Protein AF-A0A0G0Z1S4-F1 (afdb_monomer_lite)

Structure (mmCIF, N/CA/C/O backbone):
data_AF-A0A0G0Z1S4-F1
#
_entry.id   AF-A0A0G0Z1S4-F1
#
loop_
_atom_site.group_PDB
_atom_site.id
_atom_site.type_symbol
_atom_site.label_atom_id
_atom_site.label_alt_id
_atom_site.label_comp_id
_atom_site.label_asym_id
_atom_site.label_entity_id
_atom_site.label_seq_id
_atom_site.pdbx_PDB_ins_code
_atom_site.Cartn_x
_atom_site.Cartn_y
_atom_site.Cartn_z
_atom_site.occupancy
_atom_site.B_iso_or_equiv
_atom_site.auth_seq_id
_atom_site.auth_comp_id
_atom_site.auth_asym_id
_atom_site.auth_atom_id
_atom_site.pdbx_PDB_model_num
ATOM 1 N N . MET A 1 1 ? -50.183 12.550 39.107 1.00 52.97 1 MET A N 1
ATOM 2 C CA . MET A 1 1 ? -48.730 12.812 39.285 1.00 52.97 1 MET A CA 1
ATOM 3 C C . MET A 1 1 ? -48.227 12.726 40.736 1.00 52.97 1 MET A C 1
ATOM 5 O O . MET A 1 1 ? -47.106 12.272 40.913 1.00 52.97 1 MET A O 1
ATOM 9 N N . LYS A 1 2 ? -49.008 13.065 41.783 1.00 53.50 2 LYS A N 1
ATOM 10 C CA . LYS A 1 2 ? -48.563 12.968 43.201 1.00 53.50 2 LYS A CA 1
ATOM 11 C C . LYS A 1 2 ? -48.201 11.546 43.692 1.00 53.50 2 LYS A C 1
ATOM 13 O O . LYS A 1 2 ? -47.287 11.410 44.496 1.00 53.50 2 LYS A O 1
ATOM 18 N N . ASN A 1 3 ? -48.845 10.493 43.174 1.00 58.22 3 ASN A N 1
ATOM 19 C CA . ASN A 1 3 ? -48.566 9.107 43.595 1.00 58.22 3 ASN A CA 1
ATOM 20 C C . ASN A 1 3 ? -47.207 8.561 43.126 1.00 58.22 3 ASN A C 1
ATOM 22 O O . ASN A 1 3 ? -46.603 7.760 43.830 1.00 58.22 3 ASN A O 1
ATOM 26 N N . VAL A 1 4 ? -46.684 9.021 41.986 1.00 57.47 4 VAL A N 1
ATOM 27 C CA . VAL A 1 4 ? -45.384 8.555 41.469 1.00 57.47 4 VAL A CA 1
ATOM 28 C C . VAL A 1 4 ? -44.244 9.095 42.337 1.00 57.47 4 VAL A C 1
ATOM 30 O O . VAL A 1 4 ? -43.372 8.341 42.756 1.00 57.47 4 VAL A O 1
ATOM 33 N N . PHE A 1 5 ? -44.304 10.377 42.709 1.00 57.69 5 PHE A N 1
ATOM 34 C CA . PHE A 1 5 ? -43.306 11.008 43.578 1.00 57.69 5 PHE A CA 1
ATOM 35 C C . PHE A 1 5 ? -43.268 10.416 44.993 1.00 57.69 5 PHE A C 1
ATOM 37 O O . PHE A 1 5 ? -42.186 10.249 45.554 1.00 57.69 5 PHE A O 1
ATOM 44 N N . ASN A 1 6 ? -44.422 10.053 45.562 1.00 59.41 6 ASN A N 1
ATOM 45 C CA . ASN A 1 6 ? -44.474 9.402 46.874 1.00 59.41 6 ASN A CA 1
ATOM 46 C C . ASN A 1 6 ? -43.886 7.983 46.842 1.00 59.41 6 ASN A C 1
ATOM 48 O O . ASN A 1 6 ? -43.176 7.605 47.775 1.00 59.41 6 ASN A O 1
ATOM 52 N N . ASN A 1 7 ? -44.087 7.247 45.745 1.00 58.78 7 ASN A N 1
ATOM 53 C CA . ASN A 1 7 ? -43.478 5.932 45.548 1.00 58.78 7 ASN A CA 1
ATOM 54 C C . ASN A 1 7 ? -41.952 6.023 45.410 1.00 58.78 7 ASN A C 1
ATOM 56 O O . ASN A 1 7 ? -41.248 5.257 46.059 1.00 58.78 7 ASN A O 1
ATOM 60 N N . PHE A 1 8 ? -41.423 7.005 44.672 1.00 59.38 8 PHE A N 1
ATOM 61 C CA . PHE A 1 8 ? -39.973 7.246 44.603 1.00 59.38 8 PHE A CA 1
ATOM 62 C C . PHE A 1 8 ? -39.370 7.608 45.967 1.00 59.38 8 PHE A C 1
ATOM 64 O O . PHE A 1 8 ? -38.272 7.164 46.299 1.00 59.38 8 PHE A O 1
ATOM 71 N N . ARG A 1 9 ? -40.092 8.376 46.791 1.00 58.88 9 ARG A N 1
ATOM 72 C CA . ARG A 1 9 ? -39.636 8.779 48.131 1.00 58.88 9 ARG A CA 1
ATOM 73 C C . ARG A 1 9 ? -39.612 7.609 49.118 1.00 58.88 9 ARG A C 1
ATOM 75 O O . ARG A 1 9 ? -38.681 7.511 49.915 1.00 58.88 9 ARG A O 1
ATOM 82 N N . ALA A 1 10 ? -40.607 6.722 49.050 1.00 61.72 10 ALA A N 1
ATOM 83 C CA . ALA A 1 10 ? -40.639 5.481 49.822 1.00 61.72 10 ALA A CA 1
ATOM 84 C C . ALA A 1 10 ? -39.521 4.520 49.382 1.00 61.72 10 ALA A C 1
ATOM 86 O O . ALA A 1 10 ? -38.801 4.004 50.231 1.00 61.72 10 ALA A O 1
ATOM 87 N N . LEU A 1 11 ? -39.299 4.384 48.069 1.00 60.44 11 LEU A N 1
ATOM 88 C CA . LEU A 1 11 ? -38.214 3.588 47.489 1.00 60.44 11 LEU A CA 1
ATOM 89 C C . LEU A 1 11 ? -36.837 4.073 47.975 1.00 60.44 11 LEU A C 1
ATOM 91 O O . LEU A 1 11 ? -36.040 3.280 48.464 1.00 60.44 11 LEU A O 1
ATOM 95 N N . PHE A 1 12 ? -36.586 5.387 47.950 1.00 64.19 12 PHE A N 1
ATOM 96 C CA . PHE A 1 12 ? -35.346 5.985 48.465 1.00 64.19 12 PHE A CA 1
ATOM 97 C C . PHE A 1 12 ? -35.146 5.772 49.973 1.00 64.19 12 PHE A C 1
ATOM 99 O O . PHE A 1 12 ? -34.014 5.607 50.428 1.00 64.19 12 PHE A O 1
ATOM 106 N N . LYS A 1 13 ? -36.229 5.768 50.760 1.00 65.06 13 LYS A N 1
ATOM 107 C CA . LYS A 1 13 ? -36.168 5.530 52.210 1.00 65.06 13 LYS A CA 1
ATOM 108 C C . LYS A 1 13 ? -35.823 4.069 52.527 1.00 65.06 13 LYS A C 1
ATOM 110 O O . LYS A 1 13 ? -35.018 3.835 53.423 1.00 65.06 13 LYS A O 1
ATOM 115 N N . THR A 1 14 ? -36.356 3.115 51.761 1.00 61.03 14 THR A N 1
ATOM 116 C CA . THR A 1 14 ? -36.027 1.681 51.870 1.00 61.03 14 THR A CA 1
ATOM 117 C C . THR A 1 14 ? -34.598 1.389 51.404 1.00 61.03 14 THR A C 1
ATOM 119 O O . THR A 1 14 ? -33.853 0.711 52.105 1.00 61.03 14 THR A O 1
ATOM 122 N N . ILE A 1 15 ? -34.165 1.989 50.288 1.00 60.91 15 ILE A N 1
ATOM 123 C CA . ILE A 1 15 ? -32.787 1.886 49.770 1.00 60.91 15 ILE A CA 1
ATOM 124 C C . ILE A 1 15 ? -31.759 2.385 50.800 1.00 60.91 15 ILE A C 1
ATOM 126 O O . ILE A 1 15 ? -30.678 1.818 50.919 1.00 60.91 15 ILE A O 1
ATOM 130 N N . LYS A 1 16 ? -32.088 3.423 51.580 1.00 61.75 16 LYS A N 1
ATOM 131 C CA . LYS A 1 16 ? -31.181 3.995 52.589 1.00 61.75 16 LYS A CA 1
ATOM 132 C C . LYS A 1 16 ? -30.974 3.096 53.821 1.00 61.75 16 LYS A C 1
ATOM 134 O O . LYS A 1 16 ? -29.920 3.192 54.447 1.00 61.75 16 LYS A O 1
ATOM 139 N N . ASN A 1 17 ? -31.944 2.246 54.163 1.00 66.44 17 ASN A N 1
ATOM 140 C CA . ASN A 1 17 ? -31.830 1.296 55.279 1.00 66.44 17 ASN A CA 1
ATOM 141 C C . ASN A 1 17 ? -31.191 -0.032 54.851 1.00 66.44 17 ASN A C 1
ATOM 143 O O . ASN A 1 17 ? -30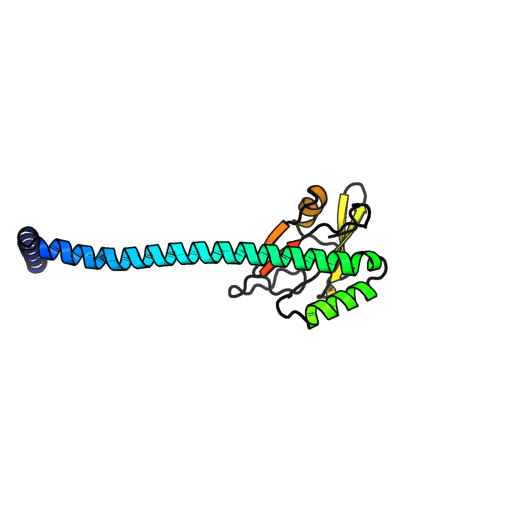.440 -0.624 55.622 1.00 66.44 17 ASN A O 1
ATOM 147 N N . GLU A 1 18 ? -31.424 -0.460 53.612 1.00 73.44 18 GLU A N 1
ATOM 148 C CA . GLU A 1 18 ? -30.926 -1.725 53.074 1.00 73.44 18 GLU A CA 1
ATOM 149 C C . GLU A 1 18 ? -29.661 -1.504 52.235 1.00 73.44 18 GLU A C 1
ATOM 151 O O . GLU A 1 18 ? -29.701 -1.430 51.003 1.00 73.44 18 GLU A O 1
ATOM 156 N N . ARG A 1 19 ? -28.499 -1.420 52.901 1.00 75.00 19 ARG A N 1
ATOM 157 C CA . ARG A 1 19 ? -27.186 -1.247 52.237 1.00 75.00 19 ARG A CA 1
ATOM 158 C C . ARG A 1 19 ? -26.924 -2.297 51.149 1.00 75.00 19 ARG A C 1
ATOM 160 O O . ARG A 1 19 ? -26.266 -1.992 50.157 1.00 75.00 19 ARG A O 1
ATOM 167 N N . HIS A 1 20 ? -27.475 -3.500 51.306 1.00 75.00 20 HIS A N 1
ATOM 168 C CA . HIS A 1 20 ? -27.384 -4.577 50.321 1.00 75.00 20 HIS A CA 1
ATOM 169 C C . HIS A 1 20 ? -28.034 -4.212 48.978 1.00 75.00 20 HIS A C 1
ATOM 171 O O . HIS A 1 20 ? -27.455 -4.514 47.941 1.00 75.00 20 HIS A O 1
ATOM 177 N N . LEU A 1 21 ? -29.162 -3.487 48.967 1.00 79.12 21 LEU A N 1
ATOM 178 C CA . LEU A 1 21 ? -29.823 -3.068 47.724 1.00 79.12 21 LEU A CA 1
ATOM 179 C C . LEU A 1 21 ? -28.995 -2.036 46.947 1.00 79.12 21 LEU A C 1
ATOM 181 O O . LEU A 1 21 ? -28.923 -2.109 45.721 1.00 79.12 21 LEU A O 1
ATOM 185 N N . ILE A 1 22 ? -28.332 -1.108 47.649 1.00 81.62 22 ILE A N 1
ATOM 186 C CA . ILE A 1 22 ? -27.414 -0.139 47.025 1.00 81.62 22 ILE A CA 1
ATOM 187 C C . ILE A 1 22 ? -26.230 -0.872 46.391 1.00 81.62 22 ILE A C 1
ATOM 189 O O . ILE A 1 22 ? -25.887 -0.603 45.243 1.00 81.62 22 ILE A O 1
ATOM 193 N N . ILE A 1 23 ? -25.623 -1.811 47.122 1.00 82.50 23 ILE A N 1
ATOM 194 C CA . ILE A 1 23 ? -24.459 -2.570 46.648 1.00 82.50 23 ILE A CA 1
ATOM 195 C C . ILE A 1 23 ? -24.835 -3.450 45.450 1.00 82.50 23 ILE A C 1
ATOM 197 O O . ILE A 1 23 ? -24.123 -3.446 44.450 1.00 82.50 23 ILE A O 1
ATOM 201 N N . SER A 1 24 ? -25.968 -4.156 45.499 1.00 84.81 24 SER A N 1
ATOM 202 C CA . SER A 1 24 ? -26.447 -4.978 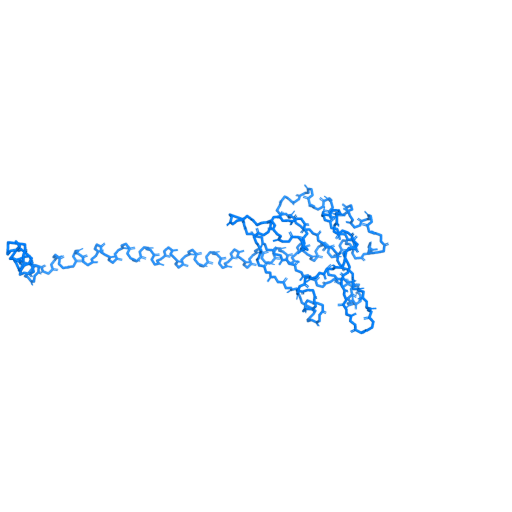44.381 1.00 84.81 24 SER A CA 1
ATOM 203 C C . SER A 1 24 ? -26.795 -4.143 43.147 1.00 84.81 24 SER A C 1
ATOM 205 O O . SER A 1 24 ? -26.421 -4.519 42.038 1.00 84.81 24 SER A O 1
ATOM 207 N N . GLY A 1 25 ? -27.451 -2.990 43.319 1.00 86.12 25 GLY A N 1
ATOM 208 C CA . GLY A 1 25 ? -27.729 -2.065 42.216 1.00 86.12 25 GLY A CA 1
ATOM 209 C C . GLY A 1 25 ? -26.455 -1.478 41.604 1.00 86.12 25 GLY A C 1
ATOM 210 O O . GLY A 1 25 ? -26.349 -1.360 40.387 1.00 86.12 25 GLY A O 1
ATOM 211 N N . LEU A 1 26 ? -25.455 -1.176 42.435 1.00 88.06 26 LEU A N 1
ATOM 212 C CA . LEU A 1 26 ? -24.149 -0.708 41.980 1.00 88.06 26 LEU A CA 1
ATOM 213 C C . LEU A 1 26 ? -23.407 -1.798 41.190 1.00 88.06 26 LEU A C 1
ATOM 215 O O . LEU A 1 26 ? -22.898 -1.522 40.107 1.00 88.06 26 LEU A O 1
ATOM 219 N N . LEU A 1 27 ? -23.388 -3.040 41.683 1.00 87.25 27 LEU A N 1
ATOM 220 C CA . LEU A 1 27 ? -22.776 -4.179 40.987 1.00 87.25 27 LEU A CA 1
ATOM 221 C C . LEU A 1 27 ? -23.435 -4.455 39.632 1.00 87.25 27 LEU A C 1
ATOM 223 O O . LEU A 1 27 ? -22.734 -4.755 38.667 1.00 87.25 27 LEU A O 1
ATOM 227 N N . LEU A 1 28 ? -24.757 -4.286 39.540 1.00 92.38 28 LEU A N 1
ATOM 228 C CA . LEU A 1 28 ? -25.511 -4.442 38.295 1.00 92.38 28 LEU A CA 1
ATOM 229 C C . LEU A 1 28 ? -25.060 -3.459 37.204 1.00 92.38 28 LEU A C 1
ATOM 231 O O . LEU A 1 28 ? -25.164 -3.779 36.025 1.00 92.38 28 LEU A O 1
ATOM 235 N N . VAL A 1 29 ? -24.523 -2.295 37.580 1.00 91.19 29 VAL A N 1
ATOM 236 C CA . VAL A 1 29 ? -23.966 -1.308 36.641 1.00 91.19 29 VAL A CA 1
ATOM 237 C C . VAL A 1 29 ? -22.463 -1.510 36.433 1.00 91.19 29 VAL A C 1
ATOM 239 O O . VAL A 1 29 ? -21.985 -1.458 35.299 1.00 91.19 29 VAL A O 1
ATOM 242 N N . ILE A 1 30 ? -21.709 -1.763 37.507 1.00 93.62 30 ILE A N 1
ATOM 243 C CA . ILE A 1 30 ? -20.246 -1.882 37.454 1.00 93.62 30 ILE A CA 1
ATOM 244 C C . ILE A 1 30 ? -19.812 -3.102 36.646 1.00 93.62 30 ILE A C 1
ATOM 246 O O . ILE A 1 30 ? -18.880 -2.980 35.858 1.00 93.62 30 ILE A O 1
ATOM 250 N N . ILE A 1 31 ? -20.461 -4.259 36.811 1.00 92.50 31 ILE A N 1
ATOM 251 C CA . ILE A 1 31 ? -20.040 -5.487 36.122 1.00 92.50 31 ILE A CA 1
ATOM 252 C C . ILE A 1 31 ? -20.140 -5.314 34.593 1.00 92.50 31 ILE A C 1
ATOM 254 O O . ILE A 1 31 ? -19.114 -5.477 33.928 1.00 92.50 31 ILE A O 1
ATOM 258 N N . PRO A 1 32 ? -21.283 -4.892 34.007 1.00 93.44 32 PRO A N 1
ATOM 259 C CA . PRO A 1 32 ? -21.355 -4.611 32.574 1.00 93.44 32 PRO A CA 1
ATOM 260 C C . PRO A 1 32 ? -20.374 -3.523 32.125 1.00 93.44 32 PRO A C 1
ATOM 262 O O . PRO A 1 32 ? -19.680 -3.701 31.125 1.00 93.44 32 PRO A O 1
ATOM 265 N N . ALA A 1 33 ? -20.246 -2.426 32.877 1.00 92.69 33 ALA A N 1
ATOM 266 C CA . ALA A 1 33 ? -19.317 -1.349 32.532 1.00 92.69 33 ALA A CA 1
ATOM 267 C C . ALA A 1 33 ? -17.856 -1.832 32.489 1.00 92.69 33 ALA A C 1
ATOM 269 O O . ALA A 1 33 ? -17.129 -1.521 31.545 1.00 92.69 33 ALA A O 1
ATOM 270 N N . ALA A 1 34 ? -17.442 -2.643 33.466 1.00 93.31 34 ALA A N 1
ATOM 271 C CA . ALA A 1 34 ? -16.113 -3.239 33.520 1.00 93.31 34 ALA A CA 1
ATOM 272 C C . ALA A 1 34 ? -15.879 -4.204 32.351 1.00 93.31 34 ALA A C 1
ATOM 274 O O . ALA A 1 34 ? -14.806 -4.175 31.751 1.00 93.31 34 ALA A O 1
ATOM 275 N N . THR A 1 35 ? -16.880 -5.012 31.978 1.00 92.38 35 THR A N 1
ATOM 276 C CA . THR A 1 35 ? -16.765 -5.890 30.801 1.00 92.38 35 THR A CA 1
ATOM 277 C C . THR A 1 35 ? -16.592 -5.093 29.512 1.00 92.38 35 THR A C 1
ATOM 279 O O . THR A 1 35 ? -15.674 -5.383 28.754 1.00 92.38 35 THR A O 1
ATOM 282 N N . ILE A 1 36 ? -17.383 -4.033 29.302 1.00 93.50 36 ILE A N 1
ATOM 283 C CA . ILE A 1 36 ? -17.267 -3.159 28.125 1.00 93.50 36 ILE A CA 1
ATOM 284 C C . ILE A 1 36 ? -15.883 -2.510 28.076 1.00 93.50 36 ILE A C 1
ATOM 286 O O . ILE A 1 36 ? -15.244 -2.505 27.025 1.00 93.50 36 ILE A O 1
ATOM 290 N N . PHE A 1 37 ? -15.404 -1.987 29.206 1.00 93.38 37 PHE A N 1
ATOM 291 C CA . PHE A 1 37 ? -14.094 -1.348 29.285 1.00 93.38 37 PHE A CA 1
ATOM 292 C C . PHE A 1 37 ? -12.960 -2.332 28.983 1.00 93.38 37 PHE A C 1
ATOM 294 O O . PHE A 1 37 ? -12.065 -2.020 28.199 1.00 93.38 37 PHE A O 1
ATOM 301 N N . ASN A 1 38 ? -13.027 -3.538 29.549 1.00 93.62 38 ASN A N 1
ATOM 302 C CA . ASN A 1 38 ? -12.038 -4.580 29.308 1.00 93.62 38 ASN A CA 1
ATOM 303 C C . ASN A 1 38 ? -12.033 -5.022 27.838 1.00 93.62 38 ASN A C 1
ATOM 305 O O . ASN A 1 38 ? -10.984 -5.034 27.199 1.00 93.62 38 ASN A O 1
ATOM 309 N N . THR A 1 39 ? -13.205 -5.306 27.264 1.00 92.06 39 THR A N 1
ATOM 310 C CA . THR A 1 39 ? -13.325 -5.661 25.845 1.00 92.06 39 THR A CA 1
ATOM 311 C C . THR A 1 39 ? -12.778 -4.552 24.956 1.00 92.06 39 THR A C 1
ATOM 313 O O . THR A 1 39 ? -12.018 -4.825 24.035 1.00 92.06 39 THR A O 1
ATOM 316 N N . TRP A 1 40 ? -13.107 -3.294 25.239 1.00 92.19 40 TRP A N 1
ATOM 317 C CA . TRP A 1 40 ? -12.595 -2.160 24.476 1.00 92.19 40 TRP A CA 1
ATOM 318 C C . TRP A 1 40 ? -11.070 -2.029 24.562 1.00 92.19 40 TRP A C 1
ATOM 320 O O . TRP A 1 40 ? -10.426 -1.781 23.542 1.00 92.19 40 TRP A O 1
ATOM 330 N N . PHE A 1 41 ? -10.488 -2.235 25.745 1.00 91.81 41 PHE A N 1
ATOM 331 C CA . PHE A 1 41 ? -9.039 -2.211 25.941 1.00 91.81 41 PHE A CA 1
ATOM 332 C C . PHE A 1 41 ? -8.344 -3.345 25.173 1.00 91.81 41 PHE A C 1
ATOM 334 O O . PHE A 1 41 ? -7.412 -3.085 24.413 1.00 91.81 41 PHE A O 1
ATOM 341 N N . ILE A 1 42 ? -8.852 -4.577 25.285 1.00 90.62 42 ILE A N 1
ATOM 342 C CA . ILE A 1 42 ? -8.324 -5.749 24.568 1.00 90.62 42 ILE A CA 1
ATOM 343 C C . ILE A 1 42 ? -8.421 -5.543 23.054 1.00 90.62 42 ILE A C 1
ATOM 345 O O . ILE A 1 42 ? -7.434 -5.713 22.344 1.00 90.62 42 ILE A O 1
ATOM 349 N N . VAL A 1 43 ? -9.583 -5.120 22.548 1.00 90.31 43 VAL A N 1
ATOM 350 C CA . VAL A 1 43 ? -9.793 -4.886 21.110 1.00 90.31 43 VAL A CA 1
ATOM 351 C C . VAL A 1 43 ? -8.838 -3.819 20.579 1.00 90.31 43 VAL A C 1
ATOM 353 O O . VAL A 1 43 ? -8.350 -3.943 19.459 1.00 90.31 43 VAL A O 1
ATOM 356 N N . ARG A 1 44 ? -8.549 -2.772 21.358 1.00 87.12 44 ARG A N 1
ATOM 357 C CA . ARG A 1 44 ? -7.568 -1.751 20.966 1.00 87.12 44 ARG A CA 1
ATOM 358 C C . ARG A 1 44 ? -6.146 -2.296 20.907 1.00 87.12 44 ARG A C 1
ATOM 360 O O . ARG A 1 44 ? -5.457 -1.987 19.940 1.00 87.12 44 ARG A O 1
ATOM 367 N N . GLY A 1 45 ? -5.737 -3.097 21.891 1.00 86.81 45 GLY A N 1
ATOM 368 C CA . GLY A 1 45 ? -4.427 -3.753 21.894 1.00 86.81 45 GLY A CA 1
ATOM 369 C C . GLY A 1 45 ? -4.250 -4.649 20.671 1.00 86.81 45 GLY A C 1
ATOM 370 O O . GLY A 1 45 ? -3.360 -4.414 19.862 1.00 86.81 45 GLY A O 1
ATOM 371 N N . VAL A 1 46 ? -5.196 -5.566 20.449 1.00 89.31 46 VAL A N 1
ATOM 372 C CA . VAL A 1 46 ? -5.169 -6.489 19.302 1.00 89.31 46 VAL A CA 1
ATOM 373 C C . VAL A 1 46 ? -5.133 -5.738 17.969 1.00 89.31 46 VAL A C 1
ATOM 375 O O . VAL A 1 46 ? -4.355 -6.088 17.090 1.00 89.31 46 VAL A O 1
ATOM 378 N N . LYS A 1 47 ? -5.934 -4.674 17.806 1.00 85.44 47 LYS A N 1
ATOM 379 C CA . LYS A 1 47 ? -5.895 -3.849 16.585 1.00 85.44 47 LYS A CA 1
ATOM 380 C C . LYS A 1 47 ? -4.528 -3.210 16.355 1.00 85.44 47 LYS A C 1
ATOM 382 O O . LYS A 1 47 ? -4.097 -3.116 15.212 1.00 85.44 47 LYS A O 1
ATOM 387 N N . SER A 1 48 ? -3.873 -2.747 17.417 1.00 87.31 48 SER A N 1
ATOM 388 C CA . SER A 1 48 ? -2.532 -2.170 17.322 1.00 87.31 48 SER A CA 1
ATOM 389 C C . SER A 1 48 ? -1.517 -3.213 16.864 1.00 87.31 48 SER A C 1
ATOM 391 O O . SER A 1 48 ? -0.771 -2.952 15.925 1.00 87.31 48 SER A O 1
ATOM 393 N N . ASP A 1 49 ? -1.531 -4.395 17.477 1.00 88.69 49 ASP A N 1
ATOM 394 C CA . ASP A 1 49 ? -0.587 -5.470 17.159 1.00 88.69 49 ASP A CA 1
ATOM 395 C C . ASP A 1 49 ? -0.768 -5.968 15.720 1.00 88.69 49 ASP A C 1
ATOM 397 O O . ASP A 1 49 ? 0.205 -6.097 14.979 1.00 88.69 49 ASP A O 1
ATOM 401 N N . VAL A 1 50 ? -2.020 -6.150 15.282 1.00 87.38 50 VAL A N 1
ATOM 402 C CA . VAL A 1 50 ? -2.341 -6.524 13.895 1.00 87.38 50 VAL A CA 1
ATOM 403 C C . VAL A 1 50 ? -1.851 -5.465 12.910 1.00 87.38 50 VAL A C 1
ATOM 405 O O . VAL A 1 50 ? -1.236 -5.808 11.906 1.00 87.38 50 VAL A O 1
ATOM 408 N N . ASN A 1 51 ? -2.066 -4.177 13.192 1.00 84.81 51 ASN A N 1
ATOM 409 C CA . ASN A 1 51 ? -1.591 -3.107 12.312 1.00 84.81 51 ASN A CA 1
ATOM 410 C C . ASN A 1 51 ? -0.061 -3.078 12.203 1.00 84.81 51 ASN A C 1
ATOM 412 O O . ASN A 1 51 ? 0.461 -2.806 11.124 1.00 84.81 51 ASN A O 1
ATOM 416 N N . ILE A 1 52 ? 0.657 -3.347 13.298 1.00 88.12 52 ILE A N 1
ATOM 417 C CA . ILE A 1 52 ? 2.123 -3.419 13.295 1.00 88.12 52 ILE A CA 1
ATOM 418 C C . ILE A 1 52 ? 2.596 -4.595 12.438 1.00 88.12 52 ILE A C 1
ATOM 420 O O . ILE A 1 52 ? 3.494 -4.413 11.614 1.00 88.12 52 ILE A O 1
ATOM 424 N N . GLU A 1 53 ? 1.987 -5.773 12.582 1.00 89.12 53 GLU A N 1
ATOM 425 C CA . GLU A 1 53 ? 2.395 -6.944 11.801 1.00 89.12 53 GLU A CA 1
ATOM 426 C C . GLU A 1 53 ? 2.049 -6.791 10.316 1.00 89.12 53 GLU A C 1
ATOM 428 O O . GLU A 1 53 ? 2.899 -7.051 9.471 1.00 89.12 53 GLU A O 1
ATOM 433 N N . LEU A 1 54 ? 0.866 -6.262 9.979 1.00 88.06 54 LEU A N 1
ATOM 434 C CA . LEU A 1 54 ? 0.513 -5.926 8.592 1.00 88.06 54 LEU A CA 1
ATOM 435 C C . LEU A 1 54 ? 1.514 -4.945 7.980 1.00 88.06 54 LEU A C 1
ATOM 437 O O . LEU A 1 54 ? 1.924 -5.094 6.833 1.00 88.06 54 LEU A O 1
ATOM 441 N N . ALA A 1 55 ? 1.950 -3.956 8.759 1.00 87.88 55 ALA A N 1
ATOM 442 C CA . ALA A 1 55 ? 2.942 -2.995 8.311 1.00 87.88 55 ALA A CA 1
ATOM 443 C C . ALA A 1 55 ? 4.317 -3.629 8.086 1.00 87.88 55 ALA A C 1
ATOM 445 O O . ALA A 1 55 ? 5.019 -3.233 7.161 1.00 87.88 55 ALA A O 1
ATOM 446 N N . ARG A 1 56 ? 4.694 -4.609 8.906 1.00 89.00 56 ARG A N 1
ATOM 447 C CA . ARG A 1 56 ? 5.939 -5.366 8.761 1.00 89.00 56 ARG A CA 1
ATOM 448 C C . ARG A 1 56 ? 5.900 -6.301 7.552 1.00 89.00 56 ARG A C 1
ATOM 450 O O . ARG A 1 56 ? 6.892 -6.387 6.834 1.00 89.00 56 ARG A O 1
ATOM 457 N N . LEU A 1 57 ? 4.770 -6.963 7.311 1.00 90.25 57 LEU A N 1
ATOM 458 C CA . LEU A 1 57 ? 4.548 -7.794 6.126 1.00 90.25 57 LEU A CA 1
ATOM 459 C C . LEU A 1 57 ? 4.576 -6.952 4.849 1.00 90.25 57 LEU A C 1
ATOM 461 O O . LEU A 1 57 ? 5.274 -7.308 3.905 1.00 90.25 57 LEU A O 1
ATOM 465 N N . GLY A 1 58 ? 3.906 -5.797 4.850 1.00 89.62 58 GLY A N 1
ATOM 466 C CA . GLY A 1 58 ? 3.921 -4.867 3.723 1.00 89.62 58 GLY A CA 1
ATOM 467 C C . GLY A 1 58 ? 5.333 -4.397 3.359 1.00 89.62 58 GLY A C 1
ATOM 468 O O . GLY A 1 58 ? 5.696 -4.422 2.186 1.00 89.62 58 GLY A O 1
ATOM 469 N N . ASP A 1 59 ? 6.170 -4.055 4.347 1.00 89.62 59 ASP A N 1
ATOM 470 C CA . ASP A 1 59 ? 7.578 -3.721 4.085 1.00 89.62 59 ASP A CA 1
ATOM 471 C C . ASP A 1 59 ? 8.363 -4.908 3.514 1.00 89.62 59 ASP A C 1
ATOM 473 O O . ASP A 1 59 ? 9.218 -4.735 2.649 1.00 89.62 59 ASP A O 1
ATOM 477 N N . GLN A 1 60 ? 8.135 -6.122 4.022 1.00 90.50 60 GLN A N 1
ATOM 478 C CA . GLN A 1 60 ? 8.832 -7.316 3.536 1.00 90.50 60 GLN A CA 1
ATOM 479 C C . GLN A 1 60 ? 8.473 -7.607 2.083 1.00 90.50 60 GLN A C 1
ATOM 481 O O . GLN A 1 60 ? 9.371 -7.844 1.278 1.00 90.50 60 GLN A O 1
ATOM 486 N N . ILE A 1 61 ? 7.186 -7.532 1.743 1.00 90.50 61 ILE A N 1
ATOM 487 C CA . ILE A 1 61 ? 6.694 -7.703 0.375 1.00 90.50 61 ILE A CA 1
ATOM 488 C C . ILE A 1 61 ? 7.290 -6.625 -0.533 1.00 90.50 61 ILE A C 1
ATOM 490 O O . ILE A 1 61 ? 7.849 -6.966 -1.573 1.00 90.50 61 ILE A O 1
ATOM 494 N N . ALA A 1 62 ? 7.265 -5.355 -0.115 1.00 89.62 62 ALA A N 1
ATOM 495 C CA . ALA A 1 62 ? 7.872 -4.260 -0.871 1.00 89.62 62 ALA A CA 1
ATOM 496 C C . ALA A 1 62 ? 9.368 -4.507 -1.132 1.00 89.62 62 ALA A C 1
ATOM 498 O O . ALA A 1 62 ? 9.806 -4.417 -2.272 1.00 89.62 62 ALA A O 1
ATOM 499 N N . ASN A 1 63 ? 10.132 -4.919 -0.115 1.00 89.06 63 ASN A N 1
ATOM 500 C CA . ASN A 1 63 ? 11.558 -5.240 -0.253 1.00 89.06 63 ASN A CA 1
ATOM 501 C C . ASN A 1 63 ? 11.824 -6.449 -1.170 1.00 89.06 63 ASN A C 1
ATOM 503 O O . ASN A 1 63 ? 12.855 -6.505 -1.841 1.00 89.06 63 ASN A O 1
ATOM 507 N N . ILE A 1 64 ? 10.942 -7.454 -1.168 1.00 89.94 64 ILE A N 1
ATOM 508 C CA . ILE A 1 64 ? 11.056 -8.615 -2.060 1.00 89.94 64 ILE A CA 1
ATOM 509 C C . ILE A 1 64 ? 10.793 -8.179 -3.500 1.00 89.94 64 ILE A C 1
ATOM 511 O O . ILE A 1 64 ? 11.627 -8.446 -4.363 1.00 89.94 64 ILE A O 1
ATOM 515 N N . ILE A 1 65 ? 9.688 -7.464 -3.742 1.00 90.44 65 ILE A N 1
ATOM 516 C CA . ILE A 1 65 ? 9.337 -6.924 -5.062 1.00 90.44 65 ILE A CA 1
ATOM 517 C C . ILE A 1 65 ? 10.477 -6.055 -5.582 1.00 90.44 65 ILE A C 1
ATOM 519 O O . ILE A 1 65 ? 10.956 -6.294 -6.686 1.00 90.44 65 ILE A O 1
ATOM 523 N N . GLU A 1 66 ? 10.961 -5.117 -4.766 1.00 90.25 66 G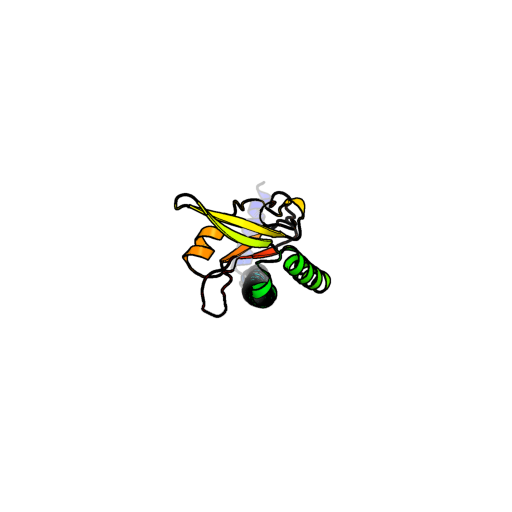LU A N 1
ATOM 524 C CA . GLU A 1 66 ? 12.080 -4.231 -5.081 1.00 90.25 66 GLU A CA 1
ATOM 525 C C . GLU A 1 66 ? 13.285 -5.019 -5.606 1.00 90.25 66 GLU A C 1
ATOM 527 O O . GLU A 1 66 ? 13.789 -4.753 -6.696 1.00 90.25 66 GLU A O 1
ATOM 532 N N . ARG A 1 67 ? 13.730 -6.035 -4.857 1.00 88.50 67 ARG A N 1
ATOM 533 C CA . ARG A 1 67 ? 14.877 -6.870 -5.240 1.00 88.50 67 ARG A CA 1
ATOM 534 C C . ARG A 1 67 ? 14.621 -7.666 -6.515 1.00 88.50 67 ARG A C 1
ATOM 536 O O . ARG A 1 67 ? 15.556 -7.859 -7.285 1.00 88.50 67 ARG A O 1
ATOM 543 N N . SER A 1 68 ? 13.391 -8.117 -6.736 1.00 89.31 68 SER A N 1
ATOM 544 C CA . SER A 1 68 ? 13.014 -8.887 -7.922 1.00 89.31 68 SER A CA 1
ATOM 545 C C . SER A 1 68 ? 12.959 -8.040 -9.193 1.00 89.31 68 SER A C 1
ATOM 547 O O . SER A 1 68 ? 13.305 -8.537 -10.263 1.00 89.31 68 SER A O 1
ATOM 549 N N . ILE A 1 69 ? 12.548 -6.771 -9.101 1.00 90.81 69 ILE A N 1
ATOM 550 C CA . ILE A 1 69 ? 12.352 -5.904 -10.277 1.00 90.81 69 ILE A CA 1
ATOM 551 C C . ILE A 1 69 ? 13.534 -4.972 -10.562 1.00 90.81 69 ILE A C 1
ATOM 553 O O . ILE A 1 69 ? 13.617 -4.430 -11.664 1.00 90.81 69 ILE A O 1
ATOM 557 N N . ARG A 1 70 ? 14.454 -4.803 -9.605 1.00 87.06 70 ARG A N 1
ATOM 558 C CA . ARG A 1 70 ? 15.610 -3.889 -9.661 1.00 87.06 70 ARG A CA 1
ATOM 559 C C . ARG A 1 70 ? 16.373 -3.928 -10.983 1.00 87.06 70 ARG A C 1
ATOM 561 O O . ARG A 1 70 ? 16.607 -2.890 -11.595 1.00 87.06 70 ARG A O 1
ATOM 568 N N . 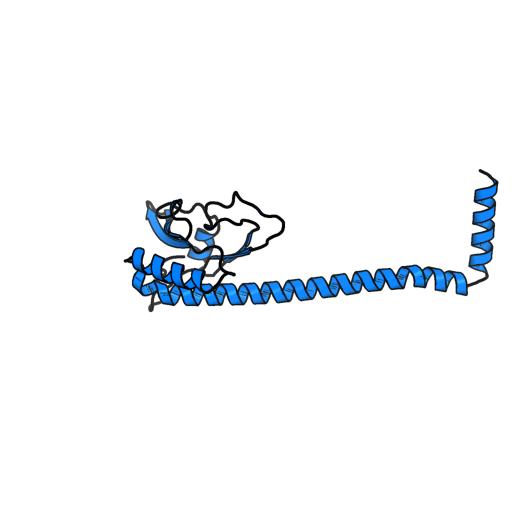ASP A 1 71 ? 16.729 -5.123 -11.443 1.00 86.06 71 ASP A N 1
ATOM 569 C CA . ASP A 1 71 ? 17.531 -5.297 -12.661 1.00 86.06 71 ASP A CA 1
ATOM 570 C C . ASP A 1 71 ? 16.688 -5.190 -13.946 1.00 86.06 71 ASP A C 1
ATOM 572 O O . ASP A 1 71 ? 17.220 -5.110 -15.053 1.00 86.06 71 ASP A O 1
ATOM 576 N N . SER A 1 72 ? 15.360 -5.156 -13.806 1.00 87.12 72 SER A N 1
ATOM 577 C CA . SER A 1 72 ? 14.388 -5.142 -14.903 1.00 87.12 72 SER A CA 1
ATOM 578 C C . SER A 1 72 ? 13.761 -3.768 -15.150 1.00 87.12 72 SER A C 1
ATOM 580 O O . SER A 1 72 ?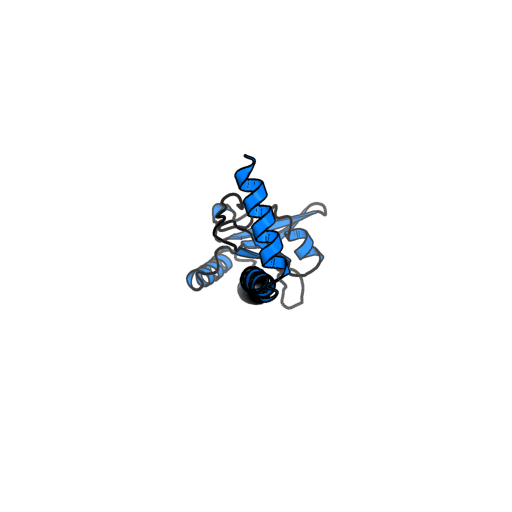 12.889 -3.658 -16.007 1.00 87.12 72 SER A O 1
ATOM 582 N N . LEU A 1 73 ? 14.209 -2.699 -14.477 1.00 82.88 73 LEU A N 1
ATOM 583 C CA . LEU A 1 73 ? 13.627 -1.350 -14.621 1.00 82.88 73 LEU A CA 1
ATOM 584 C C . LEU A 1 73 ? 13.681 -0.779 -16.042 1.00 82.88 73 LEU A C 1
ATOM 586 O O . LEU A 1 73 ? 12.854 0.052 -16.412 1.00 82.88 73 LEU A O 1
ATOM 590 N N . SER A 1 74 ? 14.625 -1.242 -16.860 1.00 84.06 74 SER A N 1
ATOM 591 C CA . SER A 1 74 ? 14.724 -0.884 -18.279 1.00 84.06 74 SER A CA 1
ATOM 592 C C . SER A 1 74 ? 13.744 -1.652 -19.177 1.00 84.06 74 SER A C 1
ATOM 594 O O . SER A 1 74 ? 13.561 -1.280 -20.336 1.00 84.06 74 SER A O 1
ATOM 596 N N . ASN A 1 75 ? 13.099 -2.703 -18.659 1.00 89.12 75 ASN A N 1
ATOM 597 C CA . ASN A 1 75 ? 12.170 -3.566 -19.379 1.00 89.12 75 ASN A CA 1
ATOM 598 C C . ASN A 1 75 ? 10.824 -3.677 -18.634 1.00 89.12 75 ASN A C 1
ATOM 600 O O . ASN A 1 75 ? 10.603 -4.638 -17.891 1.00 89.12 75 ASN A O 1
ATOM 604 N N . PRO A 1 76 ? 9.882 -2.745 -18.879 1.00 85.69 76 PRO A N 1
ATOM 605 C CA . PRO A 1 76 ? 8.567 -2.749 -18.238 1.00 85.69 76 PRO A CA 1
ATOM 606 C C . PRO A 1 76 ? 7.793 -4.066 -18.393 1.00 85.69 76 PRO A C 1
ATOM 608 O O . PRO A 1 76 ? 7.088 -4.472 -17.476 1.00 85.69 76 PRO A O 1
ATOM 611 N N . GLY A 1 77 ? 7.963 -4.777 -19.514 1.00 87.94 77 GLY A N 1
ATOM 612 C CA . GLY A 1 77 ? 7.291 -6.060 -19.739 1.00 87.94 77 GLY A CA 1
ATOM 613 C C . GLY A 1 77 ? 7.778 -7.178 -18.811 1.00 87.94 77 GLY A C 1
ATOM 614 O O . GLY A 1 77 ? 6.990 -8.034 -18.419 1.00 87.94 77 GLY A O 1
ATOM 615 N N . ALA A 1 78 ? 9.057 -7.162 -18.421 1.00 90.06 78 ALA A N 1
ATOM 616 C CA . ALA A 1 78 ? 9.588 -8.106 -17.437 1.00 90.06 78 ALA A CA 1
ATOM 617 C C . ALA A 1 78 ? 9.049 -7.810 -16.028 1.00 90.06 78 ALA A C 1
ATOM 619 O O . ALA A 1 78 ? 8.696 -8.733 -15.299 1.00 90.06 78 ALA A O 1
ATOM 620 N N . ILE A 1 79 ? 8.921 -6.527 -15.676 1.00 91.31 79 ILE A N 1
ATOM 621 C CA . ILE A 1 79 ? 8.329 -6.087 -14.404 1.00 91.31 79 ILE A CA 1
ATOM 622 C C . ILE A 1 79 ? 6.860 -6.506 -14.327 1.00 91.31 79 ILE A C 1
ATOM 624 O O . ILE A 1 79 ? 6.442 -7.082 -13.327 1.00 91.31 79 ILE A O 1
ATOM 628 N N . ASP A 1 80 ? 6.098 -6.282 -15.401 1.00 91.12 80 ASP A N 1
ATOM 629 C CA . ASP A 1 80 ? 4.689 -6.672 -15.490 1.00 91.12 80 ASP A CA 1
ATOM 630 C C . ASP A 1 80 ? 4.493 -8.180 -15.277 1.00 91.12 80 ASP A C 1
ATOM 632 O O . ASP A 1 80 ? 3.551 -8.586 -14.600 1.00 91.12 80 ASP A O 1
ATOM 636 N N . ALA A 1 81 ? 5.382 -9.014 -15.828 1.00 91.00 81 ALA A N 1
ATOM 637 C CA . ALA A 1 81 ? 5.333 -10.460 -15.631 1.00 91.00 81 ALA A CA 1
ATOM 638 C C . ALA A 1 81 ? 5.600 -10.845 -14.166 1.00 91.00 81 ALA A C 1
ATOM 640 O O . ALA A 1 81 ? 4.831 -11.612 -13.591 1.00 91.00 81 ALA A O 1
ATOM 641 N N . ILE A 1 82 ? 6.634 -10.262 -13.547 1.00 91.31 82 ILE A N 1
ATOM 642 C CA . ILE A 1 82 ? 6.977 -10.503 -12.136 1.00 91.31 82 ILE A CA 1
ATOM 643 C C . ILE A 1 82 ? 5.818 -10.088 -11.223 1.00 91.31 82 ILE A C 1
ATOM 645 O O . ILE A 1 82 ? 5.404 -10.856 -10.359 1.00 91.31 82 ILE A O 1
ATOM 649 N N . ILE A 1 83 ? 5.266 -8.891 -11.427 1.00 91.06 83 ILE A N 1
ATOM 650 C CA . ILE A 1 83 ? 4.134 -8.379 -10.644 1.00 91.06 83 ILE A CA 1
ATOM 651 C C . ILE A 1 83 ? 2.891 -9.244 -10.856 1.00 91.06 83 ILE A C 1
ATOM 653 O O . ILE A 1 83 ? 2.209 -9.581 -9.890 1.00 91.06 83 ILE A O 1
ATOM 657 N N . GLY A 1 84 ? 2.612 -9.639 -12.099 1.00 89.56 84 GLY A N 1
ATOM 658 C CA . GLY A 1 84 ? 1.492 -10.516 -12.426 1.00 89.56 84 GLY A CA 1
ATOM 659 C C . GLY A 1 84 ? 1.588 -11.879 -11.741 1.00 89.56 84 GLY A C 1
ATOM 660 O O . GLY A 1 84 ? 0.587 -12.364 -11.216 1.00 89.56 84 GLY A O 1
ATOM 661 N N . ASP A 1 85 ? 2.780 -12.478 -11.695 1.00 90.69 85 ASP A N 1
ATOM 662 C CA . ASP A 1 85 ? 3.010 -13.741 -10.989 1.00 90.69 85 ASP A CA 1
ATOM 663 C C . ASP A 1 85 ? 2.841 -13.579 -9.469 1.00 90.69 85 ASP A C 1
ATOM 665 O O . ASP A 1 85 ? 2.149 -14.387 -8.849 1.00 90.69 85 ASP A O 1
ATOM 669 N N . ILE A 1 86 ? 3.376 -12.501 -8.881 1.00 89.75 86 ILE A N 1
ATOM 670 C CA . ILE A 1 86 ? 3.238 -12.208 -7.444 1.00 89.75 86 ILE A CA 1
ATOM 671 C C . ILE A 1 86 ? 1.766 -12.047 -7.055 1.00 89.75 86 ILE A C 1
ATOM 673 O O . ILE A 1 86 ? 1.321 -12.663 -6.091 1.00 89.75 86 ILE A O 1
ATOM 677 N N . VAL A 1 87 ? 0.992 -11.262 -7.803 1.00 89.75 87 VAL A N 1
ATOM 678 C CA . VAL A 1 87 ? -0.428 -11.021 -7.490 1.00 89.75 87 VAL A CA 1
ATOM 679 C C . VAL A 1 87 ? -1.278 -12.262 -7.733 1.00 89.75 87 VAL A C 1
ATOM 681 O O . VAL A 1 87 ? -2.215 -12.527 -6.987 1.00 89.75 87 VAL A O 1
ATOM 684 N N . ARG A 1 88 ? -0.941 -13.081 -8.735 1.00 89.44 88 ARG A N 1
ATOM 685 C CA . ARG A 1 88 ? -1.641 -14.352 -8.966 1.00 89.44 88 ARG A CA 1
ATOM 686 C C . ARG A 1 88 ? -1.464 -15.328 -7.802 1.00 89.44 88 ARG A C 1
ATOM 688 O O . ARG A 1 88 ? -2.373 -16.108 -7.531 1.00 89.44 88 ARG A O 1
ATOM 695 N N . GLU A 1 89 ? -0.303 -15.319 -7.156 1.00 89.75 89 GLU A N 1
ATOM 696 C CA . GLU A 1 89 ? 0.007 -16.207 -6.029 1.00 89.75 89 GLU A CA 1
ATOM 697 C C . GLU A 1 89 ? -0.421 -15.640 -4.667 1.00 89.75 89 GLU A C 1
ATOM 699 O O . GLU A 1 89 ? -0.498 -16.399 -3.703 1.00 89.75 89 GLU A O 1
ATOM 704 N N . ASN A 1 90 ? -0.728 -14.340 -4.584 1.00 87.31 90 ASN A N 1
ATOM 705 C CA . ASN A 1 90 ? -1.059 -13.645 -3.340 1.00 87.31 90 ASN A CA 1
ATOM 706 C C . ASN A 1 90 ? -2.336 -12.808 -3.515 1.00 87.31 90 ASN A C 1
ATOM 708 O O . ASN A 1 90 ? -2.284 -11.654 -3.939 1.00 87.31 90 ASN A O 1
ATOM 712 N N . ASP A 1 91 ? -3.479 -13.376 -3.133 1.00 86.56 91 ASP A N 1
ATOM 713 C CA . ASP A 1 91 ? -4.801 -12.740 -3.210 1.00 86.56 91 ASP A CA 1
ATOM 714 C C . ASP A 1 91 ? -4.981 -11.553 -2.248 1.00 86.56 91 ASP A C 1
ATOM 716 O O . ASP A 1 91 ? -5.868 -10.724 -2.443 1.00 86.56 91 ASP A O 1
ATOM 720 N N . GLU A 1 92 ? -4.122 -11.436 -1.233 1.00 86.06 92 GLU A N 1
ATOM 721 C CA . GLU A 1 92 ? -4.087 -10.293 -0.313 1.00 86.06 92 GLU A CA 1
ATOM 722 C C . GLU A 1 92 ? -3.489 -9.018 -0.943 1.00 86.06 92 GLU A C 1
ATOM 724 O O . GLU A 1 92 ? -3.678 -7.918 -0.412 1.00 86.06 92 GLU A O 1
ATOM 729 N N . ILE A 1 93 ? -2.769 -9.139 -2.066 1.00 88.69 93 ILE A N 1
ATOM 730 C CA . ILE A 1 93 ? -2.157 -8.004 -2.763 1.00 88.69 93 ILE A CA 1
ATOM 731 C C . ILE A 1 93 ? -3.121 -7.479 -3.826 1.00 88.69 93 ILE A C 1
ATOM 733 O O . ILE A 1 93 ? -3.268 -8.051 -4.901 1.00 88.69 93 ILE A O 1
ATOM 737 N N . GLU A 1 94 ? -3.741 -6.339 -3.537 1.00 88.12 94 GLU A N 1
ATOM 738 C CA . GLU A 1 94 ? -4.779 -5.767 -4.409 1.00 88.12 94 GLU A CA 1
ATOM 739 C C . GLU A 1 94 ? -4.227 -4.733 -5.405 1.00 88.12 94 GLU A C 1
ATOM 741 O O . GLU A 1 94 ? -4.822 -4.498 -6.451 1.00 88.12 94 GLU A O 1
ATOM 746 N N . SER A 1 95 ? -3.078 -4.117 -5.117 1.00 89.94 95 SER A N 1
ATOM 747 C CA . SER A 1 95 ? -2.469 -3.099 -5.983 1.00 89.94 95 SER A CA 1
ATOM 748 C C . SER A 1 95 ? -0.949 -3.126 -5.888 1.00 89.94 95 SER A C 1
ATOM 750 O O . SER A 1 95 ? -0.408 -3.145 -4.780 1.00 89.94 95 SER A O 1
ATOM 752 N N . ILE A 1 96 ? -0.268 -3.045 -7.031 1.00 92.19 96 ILE A N 1
ATOM 753 C CA . ILE A 1 96 ? 1.168 -2.761 -7.117 1.00 92.19 96 ILE A CA 1
ATOM 754 C C . ILE A 1 96 ? 1.366 -1.749 -8.239 1.00 92.19 96 ILE A C 1
ATOM 756 O O . ILE A 1 96 ? 0.962 -2.009 -9.373 1.00 92.19 96 ILE A O 1
ATOM 760 N N . ASP A 1 97 ? 2.042 -0.649 -7.917 1.00 93.88 97 ASP A N 1
ATOM 761 C CA . ASP A 1 97 ? 2.524 0.336 -8.877 1.00 93.88 97 ASP A CA 1
ATOM 762 C C . ASP A 1 97 ? 4.032 0.494 -8.706 1.00 93.88 97 ASP A C 1
ATOM 764 O O . ASP A 1 97 ? 4.525 0.551 -7.582 1.00 93.88 97 ASP A O 1
ATOM 768 N N . VAL A 1 98 ? 4.754 0.574 -9.822 1.00 93.81 98 VAL A N 1
ATOM 769 C CA . VAL A 1 98 ? 6.197 0.842 -9.843 1.00 93.81 98 VAL A CA 1
ATOM 770 C C . VAL A 1 98 ? 6.421 2.181 -10.509 1.00 93.81 98 VAL A C 1
ATOM 772 O O . VAL A 1 98 ? 5.988 2.397 -11.649 1.00 93.81 98 VAL A O 1
ATOM 775 N N . LEU A 1 99 ? 7.121 3.073 -9.817 1.00 94.25 99 LEU A N 1
ATOM 776 C CA . LEU A 1 99 ? 7.313 4.445 -10.253 1.00 94.25 99 LEU A CA 1
ATOM 777 C C . LEU A 1 99 ? 8.790 4.765 -10.463 1.00 94.25 99 LEU A C 1
ATOM 779 O O . LEU A 1 99 ? 9.652 4.392 -9.675 1.00 94.25 99 LEU A O 1
ATOM 783 N N . VAL A 1 100 ? 9.083 5.530 -11.511 1.00 93.75 100 VAL A N 1
ATOM 784 C CA . VAL A 1 100 ? 10.430 6.035 -11.809 1.00 93.75 100 VAL A CA 1
ATOM 785 C C . VAL A 1 100 ? 10.418 7.561 -11.755 1.00 93.75 100 VAL A C 1
ATOM 787 O O . VAL A 1 100 ? 9.495 8.180 -12.300 1.00 93.75 100 VAL A O 1
ATOM 790 N N . PRO A 1 101 ? 11.414 8.198 -11.112 1.00 93.06 101 PRO A N 1
ATOM 791 C CA . PRO A 1 101 ? 11.502 9.649 -11.066 1.00 93.06 101 PRO A CA 1
ATOM 792 C C . PRO A 1 101 ? 11.762 10.234 -12.460 1.00 93.06 101 PRO A C 1
ATOM 794 O O . PRO A 1 101 ? 12.622 9.773 -13.209 1.00 93.06 101 PRO A O 1
ATOM 797 N N . ILE A 1 102 ? 11.053 11.310 -12.780 1.00 91.81 102 ILE A N 1
ATOM 798 C CA . ILE A 1 102 ? 11.305 12.182 -13.924 1.00 91.81 102 ILE A CA 1
ATOM 799 C C . ILE A 1 102 ? 11.686 13.549 -13.372 1.00 91.81 102 ILE A C 1
ATOM 801 O O . ILE A 1 102 ? 10.898 14.195 -12.680 1.00 91.81 102 ILE A O 1
ATOM 805 N N . ILE A 1 103 ? 12.911 13.975 -13.668 1.00 87.62 103 ILE A N 1
ATOM 806 C CA . ILE A 1 103 ? 13.449 15.255 -13.213 1.00 87.62 103 ILE A CA 1
ATOM 807 C C . ILE A 1 103 ? 13.310 16.259 -14.356 1.00 87.62 103 ILE A C 1
ATOM 809 O O . ILE A 1 103 ? 14.020 16.172 -15.357 1.00 87.62 103 ILE A O 1
ATOM 813 N N . GLU A 1 104 ? 12.415 17.229 -14.191 1.00 84.44 104 GLU A N 1
ATOM 814 C CA . GLU A 1 104 ? 12.187 18.316 -15.147 1.00 84.44 104 GLU A CA 1
ATOM 815 C C . GLU A 1 104 ? 12.300 19.661 -14.429 1.00 84.44 104 GLU A C 1
ATOM 817 O O . GLU A 1 104 ? 11.587 19.917 -13.463 1.00 84.44 104 GLU A O 1
ATOM 822 N N . ASN A 1 105 ? 13.178 20.552 -14.903 1.00 78.62 105 ASN A N 1
ATOM 823 C CA . ASN A 1 105 ? 13.293 21.933 -14.407 1.00 78.62 105 ASN A CA 1
ATOM 824 C C . ASN A 1 105 ? 13.389 22.056 -12.869 1.00 78.62 105 ASN A C 1
ATOM 826 O O . ASN A 1 105 ? 12.769 22.936 -12.275 1.00 78.62 105 ASN A O 1
ATOM 830 N N . SER A 1 106 ? 14.159 21.168 -12.229 1.00 77.62 106 SER A N 1
ATOM 831 C CA . SER A 1 106 ? 14.323 21.079 -10.765 1.00 77.62 106 SER A CA 1
ATOM 832 C C . SER A 1 106 ? 13.099 20.582 -9.981 1.00 77.62 106 SER A C 1
ATOM 834 O O . SER A 1 106 ? 13.149 20.552 -8.753 1.00 77.62 106 SER A O 1
ATOM 836 N N . ASN A 1 107 ? 12.039 20.138 -10.660 1.00 83.88 107 ASN A N 1
ATOM 837 C CA . ASN A 1 107 ? 10.921 19.417 -10.058 1.00 83.88 107 ASN A CA 1
ATOM 838 C C . ASN A 1 107 ? 11.084 17.909 -10.278 1.00 83.88 107 ASN A C 1
ATOM 840 O O . ASN A 1 107 ? 11.499 17.463 -11.349 1.00 83.88 107 ASN A O 1
ATOM 844 N N . ILE A 1 108 ? 10.749 17.132 -9.248 1.00 88.75 108 ILE A N 1
ATOM 845 C CA . ILE A 1 108 ? 10.754 15.669 -9.292 1.00 88.75 108 ILE A CA 1
ATOM 846 C C . ILE A 1 108 ? 9.305 15.212 -9.405 1.00 88.75 108 ILE A C 1
ATOM 848 O O . ILE A 1 108 ? 8.521 15.393 -8.475 1.00 88.75 108 ILE A O 1
ATOM 852 N N . ASN A 1 109 ? 8.975 14.617 -10.544 1.00 92.38 109 ASN A N 1
ATOM 853 C CA . ASN A 1 109 ? 7.713 13.929 -10.780 1.00 92.38 109 ASN A CA 1
ATOM 854 C C . ASN A 1 109 ? 7.960 12.420 -10.812 1.00 92.38 109 ASN A C 1
ATOM 856 O O . ASN A 1 109 ? 9.098 11.978 -10.948 1.00 92.38 109 ASN A O 1
ATOM 860 N N . PHE A 1 110 ? 6.905 11.619 -10.716 1.00 93.94 110 PHE A N 1
ATOM 861 C CA . PHE A 1 110 ? 7.020 10.162 -10.726 1.00 93.94 110 PHE A CA 1
ATOM 862 C C . PHE A 1 110 ? 6.155 9.599 -11.834 1.00 93.94 110 PHE A C 1
ATOM 864 O O . PHE A 1 110 ? 4.966 9.889 -11.883 1.00 93.94 110 PHE A O 1
ATOM 871 N N . LYS A 1 111 ? 6.739 8.809 -12.731 1.00 94.06 111 LYS A N 1
ATOM 872 C CA . LYS A 1 111 ? 6.003 8.137 -13.799 1.00 94.06 111 LYS A CA 1
ATOM 873 C C . LYS A 1 111 ? 5.797 6.680 -13.451 1.00 94.06 111 LYS A C 1
ATOM 875 O O . LYS A 1 111 ? 6.756 5.986 -13.129 1.00 94.06 111 LYS A O 1
ATOM 880 N N . ILE A 1 112 ? 4.565 6.218 -13.599 1.00 93.88 112 ILE A N 1
ATOM 881 C CA . ILE A 1 112 ? 4.202 4.818 -13.406 1.00 93.88 112 ILE A CA 1
ATOM 882 C C . ILE A 1 112 ? 4.719 4.027 -14.607 1.00 93.88 112 ILE A C 1
ATOM 884 O O . ILE A 1 112 ? 4.284 4.250 -15.739 1.00 93.88 112 ILE A O 1
ATOM 888 N N . ILE A 1 113 ? 5.673 3.128 -14.385 1.00 93.19 113 ILE A N 1
ATOM 889 C CA . ILE A 1 113 ? 6.222 2.262 -15.439 1.00 93.19 113 ILE A CA 1
ATOM 890 C C . ILE A 1 113 ? 5.508 0.912 -15.505 1.00 93.19 113 ILE A C 1
ATOM 892 O O . ILE A 1 113 ? 5.435 0.319 -16.578 1.00 93.19 113 ILE A O 1
ATOM 896 N N . SER A 1 114 ? 4.949 0.461 -14.383 1.00 92.88 114 SER A N 1
ATOM 897 C CA . SER A 1 114 ? 4.163 -0.763 -14.269 1.00 92.88 114 SER A CA 1
ATOM 898 C C . SER A 1 114 ? 3.063 -0.563 -13.229 1.00 92.88 114 SER A C 1
ATOM 900 O O . SER A 1 114 ? 3.253 0.163 -12.255 1.00 92.88 114 SER A O 1
ATOM 902 N N . SER A 1 115 ? 1.904 -1.160 -13.488 1.00 92.38 115 SER A N 1
ATOM 903 C CA . SER A 1 115 ? 0.708 -1.111 -12.649 1.00 92.38 115 SER A CA 1
ATOM 904 C C . SER A 1 115 ? -0.183 -2.302 -12.986 1.00 92.38 115 SER A C 1
ATOM 906 O O . SER A 1 115 ? -0.199 -2.759 -14.138 1.00 92.38 115 SER A O 1
ATOM 908 N N . LEU A 1 116 ? -0.957 -2.778 -12.012 1.00 90.25 116 LEU A N 1
ATOM 909 C CA . LEU A 1 116 ? -2.046 -3.724 -12.270 1.00 90.25 116 LEU A CA 1
ATOM 910 C C . LEU A 1 116 ? -3.175 -3.083 -13.087 1.00 90.25 116 LEU A C 1
ATOM 912 O O . LEU A 1 116 ? -3.804 -3.755 -13.908 1.00 90.25 116 LEU A O 1
ATOM 916 N N . GLU A 1 117 ? -3.392 -1.776 -12.929 1.00 89.44 117 GLU A N 1
ATOM 917 C CA . GLU A 1 117 ? -4.315 -1.013 -13.760 1.00 89.44 117 GLU A CA 1
ATOM 918 C C . GLU A 1 117 ? -3.609 -0.582 -15.052 1.00 89.44 117 GLU A C 1
ATOM 920 O O . GLU A 1 117 ? -2.825 0.369 -15.098 1.00 89.44 117 GLU A O 1
ATOM 925 N N . SER A 1 118 ? -3.907 -1.276 -16.152 1.00 86.06 118 SER A N 1
ATOM 926 C CA . SER A 1 118 ? -3.259 -1.004 -17.444 1.00 86.06 118 SER A CA 1
ATOM 927 C C . SER A 1 118 ? -3.494 0.427 -17.940 1.00 86.06 118 SER A C 1
ATOM 929 O O . SER A 1 118 ? -2.654 0.961 -18.664 1.00 86.06 118 SER A O 1
ATOM 931 N N . ALA A 1 119 ? -4.604 1.059 -17.542 1.00 88.88 119 ALA A N 1
ATOM 932 C CA . ALA A 1 119 ? -4.918 2.438 -17.901 1.00 88.88 119 ALA A CA 1
ATOM 933 C C . ALA A 1 119 ? -4.017 3.479 -17.215 1.00 88.88 119 ALA A C 1
ATOM 935 O O . ALA A 1 119 ? -3.964 4.615 -17.690 1.00 88.88 119 ALA A O 1
ATOM 936 N N . ASP A 1 120 ? -3.329 3.129 -16.124 1.00 89.00 120 ASP A N 1
ATOM 937 C CA . ASP A 1 120 ? -2.489 4.053 -15.351 1.00 89.00 120 ASP A CA 1
ATOM 938 C C . ASP A 1 120 ? -1.003 3.977 -15.721 1.00 89.00 120 ASP A C 1
ATOM 940 O O . ASP A 1 120 ? -0.227 4.886 -15.413 1.00 89.00 120 ASP A O 1
ATOM 944 N N . LYS A 1 121 ? -0.612 2.957 -16.493 1.00 90.75 121 LYS A N 1
ATOM 945 C CA . LYS A 1 121 ? 0.742 2.835 -17.039 1.00 90.75 121 LYS A CA 1
ATOM 946 C C . LYS A 1 121 ? 1.103 4.054 -17.886 1.00 90.75 121 LYS A C 1
ATOM 948 O O . LYS A 1 121 ? 0.395 4.451 -18.809 1.00 90.75 121 LYS A O 1
ATOM 953 N N . GLY A 1 122 ? 2.258 4.635 -17.589 1.00 89.56 122 GLY A N 1
ATOM 954 C CA . GLY A 1 122 ? 2.806 5.794 -18.276 1.00 89.56 122 GLY A CA 1
ATOM 955 C C . GLY A 1 122 ? 2.295 7.147 -17.781 1.00 89.56 122 GLY A C 1
ATOM 956 O O . GLY A 1 122 ? 2.817 8.162 -18.250 1.00 89.56 122 GLY A O 1
ATOM 957 N N . LYS A 1 123 ? 1.337 7.189 -16.846 1.00 92.94 123 LYS A N 1
ATOM 958 C CA . LYS A 1 123 ? 0.880 8.439 -16.224 1.00 92.94 123 LYS A CA 1
ATOM 959 C C . LYS A 1 123 ? 1.906 8.975 -15.230 1.00 92.94 123 LYS A C 1
ATOM 961 O O . LYS A 1 123 ? 2.713 8.226 -14.675 1.00 92.94 123 LYS A O 1
ATOM 966 N N . ILE A 1 124 ? 1.858 10.288 -15.020 1.00 91.62 124 ILE A N 1
ATOM 967 C CA . ILE A 1 124 ? 2.527 10.928 -13.891 1.00 91.62 124 ILE A CA 1
ATOM 968 C C . ILE A 1 124 ? 1.638 10.741 -12.666 1.00 91.62 124 ILE A C 1
ATOM 970 O O . ILE A 1 124 ? 0.437 10.973 -12.744 1.00 91.62 124 ILE A O 1
ATOM 974 N N . SER A 1 125 ? 2.239 10.278 -11.578 1.00 91.50 125 SER A N 1
ATOM 975 C CA . SER A 1 125 ? 1.571 10.056 -10.308 1.00 91.50 125 SER A CA 1
ATOM 976 C C . SER A 1 125 ? 1.435 11.363 -9.538 1.00 91.50 125 SER A C 1
ATOM 978 O O . SER A 1 125 ? 2.437 12.031 -9.263 1.00 91.50 125 SER A O 1
ATOM 980 N N . ASP A 1 126 ? 0.205 11.677 -9.136 1.00 87.62 126 ASP A N 1
ATOM 981 C CA . ASP A 1 126 ? -0.137 12.847 -8.322 1.00 87.62 126 ASP A CA 1
ATOM 982 C C . ASP A 1 126 ? -0.166 12.513 -6.815 1.00 87.62 126 ASP A C 1
ATOM 984 O O . ASP A 1 126 ? -0.597 13.314 -5.974 1.00 87.62 126 ASP A O 1
ATOM 988 N N . SER A 1 127 ? 0.299 11.319 -6.432 1.00 88.00 127 SER A N 1
ATOM 989 C CA . SER A 1 127 ? 0.340 10.882 -5.037 1.00 88.00 127 SER A CA 1
ATOM 990 C C . SER A 1 127 ? 1.216 11.800 -4.177 1.00 88.00 127 SER A C 1
ATOM 992 O O . SER A 1 127 ? 2.440 11.888 -4.311 1.00 88.00 127 SER A O 1
ATOM 994 N N . ARG A 1 128 ? 0.582 12.419 -3.172 1.00 89.56 128 ARG A N 1
ATOM 995 C CA . ARG A 1 128 ? 1.237 13.286 -2.175 1.00 89.56 128 ARG A CA 1
ATOM 996 C C . ARG A 1 128 ? 2.317 12.593 -1.335 1.00 89.56 128 ARG A C 1
ATOM 998 O O . ARG A 1 128 ? 3.049 13.271 -0.619 1.00 89.56 128 ARG A O 1
ATOM 1005 N N . TYR A 1 129 ? 2.367 11.261 -1.352 1.00 91.19 129 TYR A N 1
ATOM 1006 C CA . TYR A 1 129 ? 3.304 10.473 -0.550 1.00 91.19 129 TYR A CA 1
ATOM 1007 C C . TYR A 1 129 ? 4.632 10.221 -1.264 1.00 91.19 129 TYR A C 1
ATOM 1009 O O . TYR A 1 129 ? 5.624 9.950 -0.593 1.00 91.19 129 TYR A O 1
ATOM 1017 N N . ASN A 1 130 ? 4.686 10.385 -2.588 1.00 92.25 130 ASN A N 1
ATOM 1018 C CA . ASN A 1 130 ? 5.870 10.044 -3.374 1.00 92.25 130 ASN A CA 1
ATOM 1019 C C . ASN A 1 130 ? 7.066 10.939 -3.026 1.00 92.25 130 ASN A C 1
ATOM 1021 O O . ASN A 1 130 ? 8.162 10.449 -2.772 1.00 92.25 130 ASN A O 1
ATOM 1025 N N . LEU A 1 131 ? 6.847 12.256 -2.945 1.00 91.56 131 LEU A N 1
ATOM 1026 C CA . LEU A 1 131 ? 7.903 13.221 -2.624 1.00 91.56 131 LEU A CA 1
ATOM 1027 C C . LEU A 1 131 ? 8.496 13.023 -1.215 1.00 91.56 131 LEU A C 1
ATOM 1029 O O . LEU A 1 131 ? 9.721 12.982 -1.104 1.00 91.56 131 LEU A O 1
ATOM 1033 N N . PRO A 1 132 ? 7.696 12.880 -0.138 1.00 92.06 132 PRO A N 1
ATOM 1034 C CA . PRO A 1 132 ? 8.234 12.564 1.184 1.00 92.06 132 PRO A CA 1
ATOM 1035 C C . PRO A 1 132 ? 9.042 11.263 1.225 1.00 92.06 132 PRO A C 1
ATOM 1037 O O . PRO A 1 132 ? 10.156 11.280 1.739 1.00 92.06 132 PRO A O 1
ATOM 1040 N N . VAL A 1 133 ? 8.532 10.169 0.641 1.00 93.19 133 VAL A N 1
ATOM 1041 C CA . VAL A 1 133 ? 9.245 8.875 0.585 1.00 93.19 133 VAL A CA 1
ATOM 1042 C C . VAL A 1 133 ? 10.581 9.032 -0.132 1.00 93.19 133 VAL A C 1
ATOM 1044 O O . VAL A 1 133 ? 11.622 8.609 0.373 1.00 93.19 133 VAL A O 1
ATOM 1047 N N . TRP A 1 134 ? 10.558 9.702 -1.284 1.00 93.19 134 TRP A N 1
ATOM 1048 C CA . TRP A 1 134 ? 11.748 9.953 -2.081 1.00 93.19 134 TRP A CA 1
ATOM 1049 C C . TRP A 1 134 ? 12.773 10.816 -1.352 1.00 93.19 134 TRP A C 1
ATOM 1051 O O . TRP A 1 134 ? 13.961 10.522 -1.409 1.00 93.19 134 TRP A O 1
ATOM 1061 N N . ASN A 1 135 ? 12.358 11.873 -0.658 1.00 91.75 135 ASN A N 1
ATOM 1062 C CA . ASN A 1 135 ? 13.289 12.793 -0.001 1.00 91.75 135 ASN A CA 1
ATOM 1063 C C . ASN A 1 135 ? 13.859 12.220 1.299 1.00 91.75 135 ASN A C 1
ATOM 1065 O O . ASN A 1 135 ? 15.055 12.349 1.553 1.00 91.75 135 ASN A O 1
ATOM 1069 N N . GLU A 1 136 ? 13.015 11.588 2.112 1.00 92.62 136 GLU A N 1
ATOM 1070 C CA . GLU A 1 136 ? 13.388 11.071 3.432 1.00 92.62 136 GLU A CA 1
ATOM 1071 C C . GLU A 1 136 ? 14.047 9.689 3.371 1.00 92.62 136 GLU A C 1
ATOM 1073 O O . GLU A 1 136 ? 14.557 9.224 4.387 1.00 92.62 136 GLU A O 1
ATOM 1078 N N . ASP A 1 137 ? 14.043 9.049 2.197 1.00 91.06 137 ASP A N 1
ATOM 1079 C CA . ASP A 1 137 ? 14.606 7.715 1.976 1.00 91.06 137 ASP A CA 1
ATOM 1080 C C . ASP A 1 137 ? 14.041 6.655 2.929 1.00 91.06 137 ASP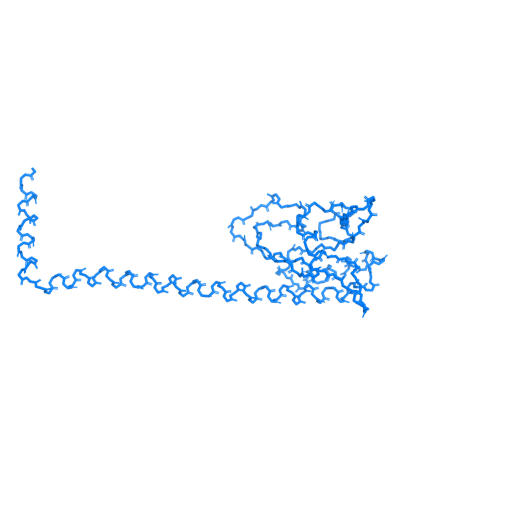 A C 1
ATOM 1082 O O . ASP A 1 137 ? 14.749 5.802 3.463 1.00 91.06 137 ASP A O 1
ATOM 1086 N N . ARG A 1 138 ? 12.735 6.746 3.190 1.00 89.81 138 ARG A N 1
ATOM 1087 C CA . ARG A 1 138 ? 12.036 5.847 4.106 1.00 89.81 138 ARG A CA 1
ATOM 1088 C C . ARG A 1 138 ? 10.660 5.500 3.581 1.00 89.81 138 ARG A C 1
ATOM 1090 O O . ARG A 1 138 ? 9.964 6.356 3.034 1.00 89.81 138 ARG A O 1
ATOM 1097 N N . SER A 1 139 ? 10.244 4.264 3.816 1.00 90.25 139 SER A N 1
ATOM 1098 C CA . SER A 1 139 ? 8.913 3.814 3.435 1.00 90.25 139 SER A CA 1
ATOM 1099 C C . SER A 1 139 ? 7.844 4.536 4.261 1.00 90.25 139 SER A C 1
ATOM 1101 O O . SER A 1 139 ? 7.961 4.662 5.485 1.00 90.25 139 SER A O 1
ATOM 1103 N N . ILE A 1 140 ? 6.784 4.998 3.601 1.00 91.69 140 ILE A N 1
ATOM 1104 C CA . ILE A 1 140 ? 5.600 5.573 4.248 1.00 91.69 140 ILE A CA 1
ATOM 1105 C C . ILE A 1 140 ? 4.442 4.598 4.108 1.00 91.69 140 ILE A C 1
ATOM 1107 O O . ILE A 1 140 ? 4.248 3.969 3.069 1.00 91.69 140 ILE A O 1
ATOM 1111 N N . ARG A 1 141 ? 3.655 4.495 5.179 1.00 90.75 141 ARG A N 1
ATOM 1112 C CA . ARG A 1 141 ? 2.516 3.586 5.273 1.00 90.75 141 ARG A CA 1
ATOM 1113 C C . ARG A 1 141 ? 1.276 4.369 5.631 1.00 90.75 141 ARG A C 1
ATOM 1115 O O . ARG A 1 141 ? 1.309 5.213 6.530 1.00 90.75 141 ARG A O 1
ATOM 1122 N N . TYR A 1 142 ? 0.179 4.088 4.953 1.00 89.56 142 TYR A N 1
ATOM 1123 C CA . TYR A 1 142 ? -1.096 4.712 5.266 1.00 89.56 142 TYR A CA 1
ATOM 1124 C C . TYR A 1 142 ? -2.247 3.782 4.915 1.00 89.56 142 TYR A C 1
ATOM 1126 O O . TYR A 1 142 ? -2.156 2.959 4.008 1.00 89.56 142 TYR A O 1
ATOM 1134 N N . SER A 1 143 ? -3.346 3.900 5.653 1.00 88.12 143 SER A N 1
ATOM 1135 C CA . SER A 1 143 ? -4.534 3.110 5.358 1.00 88.12 143 SER A CA 1
ATOM 1136 C C . SER A 1 143 ? -5.380 3.779 4.282 1.00 88.12 143 SER A C 1
ATOM 1138 O O . SER A 1 143 ? -5.640 4.983 4.371 1.00 88.12 143 SER A O 1
ATOM 1140 N N . SER A 1 144 ? -5.897 2.991 3.347 1.00 87.94 144 SER A N 1
ATOM 1141 C CA . SER A 1 144 ? -6.941 3.403 2.409 1.00 87.94 144 SER A CA 1
ATOM 1142 C C . SER A 1 144 ? -8.127 2.443 2.479 1.00 87.94 144 SER A C 1
ATOM 1144 O O . SER A 1 144 ? -8.002 1.303 2.911 1.00 87.94 144 SER A O 1
ATOM 1146 N N . THR A 1 145 ? -9.300 2.916 2.077 1.00 87.94 145 THR A N 1
ATOM 1147 C CA . THR A 1 145 ? -10.491 2.075 1.852 1.00 87.94 145 THR A CA 1
ATOM 1148 C C . THR A 1 145 ? -10.782 1.929 0.358 1.00 87.94 145 THR A C 1
ATOM 1150 O O . THR A 1 145 ? -11.872 1.509 -0.026 1.00 87.94 145 THR A O 1
ATOM 1153 N N . SER A 1 146 ? -9.847 2.365 -0.491 1.00 86.06 146 SER A N 1
ATOM 1154 C CA . SER A 1 146 ? -9.953 2.247 -1.940 1.00 86.06 146 SER A CA 1
ATOM 1155 C C . SER A 1 146 ? -9.733 0.805 -2.375 1.00 86.06 146 SER A C 1
ATOM 1157 O O . SER A 1 146 ? -8.751 0.204 -1.963 1.00 86.06 146 SER A O 1
ATOM 1159 N N . THR A 1 147 ? -10.607 0.279 -3.229 1.00 83.69 147 THR A N 1
ATOM 1160 C CA . THR A 1 147 ? -10.453 -1.042 -3.869 1.00 83.69 147 THR A CA 1
ATOM 1161 C C . THR A 1 147 ? -9.824 -0.951 -5.260 1.00 83.69 147 THR A C 1
ATOM 1163 O O . THR A 1 147 ? -9.915 -1.887 -6.049 1.00 83.69 147 THR A O 1
ATOM 1166 N N . ALA A 1 148 ? -9.265 0.204 -5.613 1.00 85.44 148 ALA A N 1
ATOM 1167 C CA . ALA A 1 148 ? -8.624 0.388 -6.903 1.00 85.44 148 ALA A CA 1
ATOM 1168 C C . ALA A 1 148 ? -7.275 -0.328 -6.984 1.00 85.44 148 ALA A C 1
ATOM 1170 O O . ALA A 1 148 ? -6.538 -0.391 -6.005 1.00 85.44 148 ALA A O 1
ATOM 1171 N N . LEU A 1 149 ? -6.945 -0.786 -8.190 1.00 83.50 149 LEU A N 1
ATOM 1172 C CA . LEU A 1 149 ? -5.720 -1.528 -8.496 1.00 83.50 149 LEU A CA 1
ATOM 1173 C C . LEU A 1 149 ? -4.481 -0.625 -8.658 1.00 83.50 149 LEU A C 1
ATOM 1175 O O . LEU A 1 149 ? -3.401 -1.122 -8.960 1.00 83.50 149 LEU A O 1
ATOM 1179 N N . SER A 1 150 ? -4.646 0.689 -8.475 1.00 84.94 150 SER A N 1
ATOM 1180 C CA . SER A 1 150 ? -3.605 1.710 -8.606 1.00 84.94 150 SER A CA 1
ATOM 1181 C C . SER A 1 150 ? -3.821 2.841 -7.599 1.00 84.94 150 SER A C 1
ATOM 1183 O O . SER A 1 150 ? -4.960 3.198 -7.256 1.00 84.94 150 SER A O 1
ATOM 1185 N N . ILE A 1 151 ? -2.719 3.433 -7.136 1.00 82.88 151 ILE A N 1
ATOM 1186 C CA . ILE A 1 151 ? -2.703 4.535 -6.169 1.00 82.88 151 ILE A CA 1
ATOM 1187 C C . ILE A 1 151 ? -3.292 5.833 -6.727 1.00 82.88 151 ILE A C 1
ATOM 1189 O O . ILE A 1 151 ? -3.685 6.692 -5.933 1.00 82.88 151 ILE A O 1
ATOM 1193 N N . GLU A 1 152 ? -3.395 5.965 -8.052 1.00 84.25 152 GLU A N 1
ATOM 1194 C CA . GLU A 1 152 ? -3.921 7.164 -8.717 1.00 84.25 152 GLU A CA 1
ATOM 1195 C C . GLU A 1 152 ? -5.447 7.216 -8.712 1.00 84.25 152 GLU A C 1
ATOM 1197 O O . GLU A 1 152 ? -6.045 8.293 -8.678 1.00 84.25 152 GLU A O 1
ATOM 1202 N N . ASN A 1 153 ? -6.110 6.060 -8.690 1.00 80.38 153 ASN A N 1
ATOM 1203 C CA . ASN A 1 153 ? -7.559 5.985 -8.818 1.00 80.38 153 ASN A CA 1
ATOM 1204 C C . ASN A 1 153 ? -8.254 5.644 -7.494 1.00 80.38 153 ASN A C 1
ATOM 1206 O O . ASN A 1 153 ? -8.986 4.668 -7.392 1.00 80.38 153 ASN A O 1
ATOM 1210 N N . GLN A 1 154 ? -8.104 6.470 -6.455 1.00 79.00 154 GLN A N 1
ATOM 1211 C CA . GLN A 1 154 ? -8.722 6.191 -5.140 1.00 79.00 154 GLN A CA 1
ATOM 1212 C C . GLN A 1 154 ? -10.208 6.579 -5.013 1.00 79.00 154 GLN A C 1
ATOM 1214 O O . GLN A 1 154 ? -10.722 6.806 -3.909 1.00 79.00 154 GLN A O 1
ATOM 1219 N N . ALA A 1 155 ? -10.913 6.699 -6.140 1.00 80.56 155 ALA A N 1
ATOM 1220 C CA . ALA A 1 155 ? -12.314 7.108 -6.168 1.00 80.56 155 ALA A CA 1
ATOM 1221 C C . ALA A 1 155 ? -13.262 5.991 -5.700 1.00 80.56 155 ALA A C 1
ATOM 1223 O O . ALA A 1 155 ? -14.281 6.278 -5.065 1.00 80.56 155 ALA A O 1
ATOM 1224 N N . ASN A 1 156 ? -12.927 4.728 -5.982 1.00 82.94 156 ASN A N 1
ATOM 1225 C CA . ASN A 1 156 ? -13.765 3.584 -5.633 1.00 82.94 156 ASN A CA 1
ATOM 1226 C C . ASN A 1 156 ? -13.494 3.126 -4.197 1.00 82.94 156 ASN A C 1
ATOM 1228 O O . ASN A 1 156 ? -12.483 2.486 -3.928 1.00 82.94 156 ASN A O 1
ATOM 1232 N N . LYS A 1 157 ? -14.386 3.477 -3.267 1.00 86.50 157 LYS A N 1
ATOM 1233 C CA . LYS A 1 157 ? -14.218 3.196 -1.836 1.00 86.50 157 LYS A CA 1
ATOM 1234 C C . LYS A 1 157 ? -15.195 2.130 -1.367 1.00 86.50 157 LYS A C 1
ATOM 1236 O O . LYS A 1 157 ? -16.402 2.288 -1.541 1.00 86.50 157 LYS A O 1
ATOM 1241 N N . ASP A 1 158 ? -14.683 1.131 -0.658 1.00 86.19 158 ASP A N 1
ATOM 1242 C CA . ASP A 1 158 ? -15.496 0.185 0.102 1.00 86.19 158 ASP A CA 1
ATOM 1243 C C . ASP A 1 158 ? -15.304 0.436 1.608 1.00 86.19 158 ASP A C 1
ATOM 1245 O O . ASP A 1 158 ? -14.241 0.134 2.150 1.00 86.19 158 ASP A O 1
ATOM 1249 N N . PRO A 1 159 ? -16.311 0.964 2.329 1.00 83.19 159 PRO A N 1
ATOM 1250 C CA . PRO A 1 159 ? -16.190 1.244 3.760 1.00 83.19 159 PRO A CA 1
ATOM 1251 C C . PRO A 1 159 ? -16.043 -0.019 4.623 1.00 83.19 159 PRO A C 1
ATOM 1253 O O . PRO A 1 159 ? -15.767 0.097 5.818 1.00 83.19 159 PRO A O 1
ATOM 1256 N N . LYS A 1 160 ? -16.262 -1.215 4.064 1.00 85.81 160 LYS A N 1
ATOM 1257 C CA . LYS A 1 160 ? -16.097 -2.492 4.770 1.00 85.81 160 LYS A CA 1
ATOM 1258 C C . LYS A 1 160 ? -14.685 -3.059 4.653 1.00 85.81 160 LYS A C 1
ATOM 1260 O O . LYS A 1 160 ? -14.360 -3.964 5.419 1.00 85.81 160 LYS A O 1
ATOM 1265 N N . LYS A 1 161 ? -13.867 -2.551 3.729 1.00 83.94 161 LYS A N 1
ATOM 1266 C CA . LYS A 1 161 ? -12.485 -2.988 3.523 1.00 83.94 161 LYS A CA 1
ATOM 1267 C C . LYS A 1 161 ? -11.503 -1.897 3.942 1.00 83.94 161 LYS A C 1
ATOM 1269 O O . LYS A 1 161 ? -11.755 -0.705 3.775 1.00 83.94 161 LYS A O 1
ATOM 1274 N N . GLN A 1 162 ? -10.370 -2.320 4.488 1.00 84.88 162 GLN A N 1
ATOM 1275 C CA . GLN A 1 162 ? -9.250 -1.448 4.814 1.00 84.88 162 GLN A CA 1
ATOM 1276 C C . GLN A 1 162 ? -7.980 -2.087 4.268 1.00 84.88 162 GLN A C 1
ATOM 1278 O O . GLN A 1 162 ? -7.659 -3.219 4.612 1.00 84.88 162 GLN A O 1
ATOM 1283 N N . PHE A 1 163 ? -7.270 -1.333 3.443 1.00 87.81 163 PHE A N 1
ATOM 1284 C CA . PHE A 1 163 ? -6.006 -1.716 2.842 1.00 87.81 163 PHE A CA 1
ATOM 1285 C C . PHE A 1 163 ? -4.886 -0.898 3.461 1.00 87.81 163 PHE A C 1
ATOM 1287 O O . PHE A 1 163 ? -5.065 0.282 3.789 1.00 87.81 163 PHE A O 1
ATOM 1294 N N . LEU A 1 164 ? -3.725 -1.523 3.612 1.00 90.38 164 LEU A N 1
ATOM 1295 C CA . LEU A 1 164 ? -2.500 -0.832 3.962 1.00 90.38 164 LEU A CA 1
ATOM 1296 C C . LEU A 1 164 ? -1.713 -0.572 2.683 1.00 90.38 164 LEU A C 1
ATOM 1298 O O . LEU A 1 164 ? -1.298 -1.512 2.016 1.00 90.38 164 LEU A O 1
ATOM 1302 N N . ILE A 1 165 ? -1.495 0.699 2.364 1.00 91.56 165 ILE A N 1
ATOM 1303 C CA . ILE A 1 165 ? -0.642 1.092 1.247 1.00 91.56 165 ILE A CA 1
ATOM 1304 C C . ILE A 1 165 ? 0.754 1.355 1.796 1.00 91.56 165 ILE A C 1
ATOM 1306 O O . ILE A 1 165 ? 0.917 2.114 2.759 1.00 91.56 165 ILE A O 1
ATOM 1310 N N . VAL A 1 166 ? 1.746 0.725 1.173 1.00 92.69 166 VAL A N 1
ATOM 1311 C CA . VAL A 1 166 ? 3.168 0.903 1.463 1.00 92.69 166 VAL A CA 1
ATOM 1312 C C . VAL A 1 166 ? 3.818 1.514 0.233 1.00 92.69 166 VAL A C 1
ATOM 1314 O O . VAL A 1 166 ? 3.717 0.965 -0.857 1.00 92.69 166 VAL A O 1
ATOM 1317 N N . VAL A 1 167 ? 4.469 2.658 0.415 1.00 93.88 167 VAL A N 1
ATOM 1318 C CA . VAL A 1 167 ? 5.271 3.314 -0.623 1.00 93.88 167 VAL A CA 1
ATOM 1319 C C . VAL A 1 167 ? 6.706 3.301 -0.124 1.00 93.88 167 VAL A C 1
ATOM 1321 O O . VAL A 1 167 ? 6.962 3.806 0.972 1.00 93.88 167 VAL A O 1
ATOM 1324 N N . SER A 1 168 ? 7.625 2.700 -0.876 1.00 93.50 168 SER A N 1
ATOM 1325 C CA . SER A 1 168 ? 9.002 2.460 -0.433 1.00 93.50 168 SER A CA 1
ATOM 1326 C C . SER A 1 168 ? 9.991 2.940 -1.486 1.00 93.50 168 SER A C 1
ATOM 1328 O O . SER A 1 168 ? 9.748 2.705 -2.660 1.00 93.50 168 SER A O 1
ATOM 1330 N N . PRO A 1 169 ? 11.107 3.588 -1.114 1.00 93.50 169 PRO A N 1
ATOM 1331 C CA . PRO A 1 169 ? 12.155 3.850 -2.086 1.00 93.50 169 PRO A CA 1
ATOM 1332 C C . PRO A 1 169 ? 12.790 2.529 -2.523 1.00 93.50 169 PRO A C 1
ATOM 1334 O O . PRO A 1 169 ? 13.000 1.634 -1.707 1.00 93.50 169 PRO A O 1
ATOM 1337 N N . MET A 1 170 ? 13.102 2.435 -3.809 1.00 92.69 170 MET A N 1
ATOM 1338 C CA . MET A 1 170 ? 13.852 1.333 -4.394 1.00 92.69 170 MET A CA 1
ATOM 1339 C C . MET A 1 170 ? 15.291 1.761 -4.642 1.00 92.69 170 MET A C 1
ATOM 1341 O O . MET A 1 170 ? 15.529 2.827 -5.224 1.00 92.69 170 MET A O 1
ATOM 1345 N N . HIS A 1 171 ? 16.244 0.901 -4.284 1.00 91.12 171 HIS A N 1
ATOM 1346 C CA . HIS A 1 171 ? 17.668 1.181 -4.446 1.00 91.12 171 HIS A CA 1
ATOM 1347 C C . HIS A 1 171 ? 18.355 0.183 -5.368 1.00 91.12 171 HIS A C 1
ATOM 1349 O O . HIS A 1 171 ? 17.961 -0.977 -5.486 1.00 91.12 171 HIS A O 1
ATOM 1355 N N . ASP A 1 172 ? 19.432 0.628 -6.006 1.00 88.12 172 ASP A N 1
ATOM 1356 C CA . ASP A 1 172 ? 20.368 -0.263 -6.678 1.00 88.12 172 ASP A CA 1
ATOM 1357 C C . ASP A 1 172 ? 21.282 -0.989 -5.669 1.00 88.12 172 ASP A C 1
ATOM 1359 O O . ASP A 1 172 ? 21.176 -0.849 -4.448 1.00 88.12 172 ASP A O 1
ATOM 1363 N N . VAL A 1 173 ? 22.207 -1.807 -6.176 1.00 84.88 173 VAL A N 1
ATOM 1364 C CA . VAL A 1 173 ? 23.182 -2.536 -5.341 1.00 84.88 173 VAL A CA 1
ATOM 1365 C C . VAL A 1 173 ? 24.159 -1.589 -4.618 1.00 84.88 173 VAL A C 1
ATOM 1367 O O . VAL A 1 173 ? 24.748 -1.969 -3.608 1.00 84.88 173 VAL A O 1
ATOM 1370 N N . PHE A 1 174 ? 24.313 -0.355 -5.100 1.00 86.75 174 PHE A N 1
ATOM 1371 C CA . PHE A 1 174 ? 25.199 0.673 -4.554 1.00 86.75 174 PHE A CA 1
ATOM 1372 C C . PHE A 1 174 ? 24.479 1.662 -3.620 1.00 86.75 174 PHE A C 1
ATOM 1374 O O . PHE A 1 174 ? 25.125 2.555 -3.071 1.00 86.75 174 PHE A O 1
ATOM 1381 N N . GLY A 1 175 ? 23.169 1.499 -3.405 1.00 84.00 175 GLY A N 1
ATOM 1382 C CA . GLY A 1 175 ? 22.348 2.378 -2.570 1.00 84.00 175 GLY A CA 1
ATOM 1383 C C . GLY A 1 175 ? 21.833 3.636 -3.279 1.00 84.00 175 GLY A C 1
ATOM 1384 O O . GLY A 1 175 ? 21.322 4.538 -2.618 1.00 84.00 175 GLY A O 1
ATOM 1385 N N . ALA A 1 176 ? 21.950 3.737 -4.604 1.00 88.19 176 ALA A N 1
ATOM 1386 C CA . ALA A 1 176 ? 21.360 4.826 -5.375 1.00 88.19 176 ALA A CA 1
ATOM 1387 C C . ALA A 1 176 ? 19.858 4.592 -5.586 1.00 88.19 176 ALA A C 1
ATOM 1389 O O . ALA A 1 176 ? 19.434 3.480 -5.891 1.00 88.19 176 ALA A O 1
ATOM 1390 N N . LYS A 1 177 ? 19.047 5.647 -5.449 1.00 91.12 177 LYS A N 1
ATOM 1391 C CA . LYS A 1 177 ? 17.591 5.572 -5.635 1.00 91.12 177 LYS A CA 1
ATOM 1392 C C . LYS A 1 177 ? 17.237 5.390 -7.110 1.00 91.12 177 LYS A C 1
ATOM 1394 O O . LYS A 1 177 ? 17.645 6.196 -7.947 1.00 91.12 177 LYS A O 1
ATOM 1399 N N . LEU A 1 178 ? 16.441 4.370 -7.406 1.00 91.19 178 LEU A N 1
ATOM 1400 C CA . LEU A 1 178 ? 16.008 4.016 -8.759 1.00 91.19 178 LEU A CA 1
ATOM 1401 C C . LEU A 1 178 ? 14.532 4.338 -9.018 1.00 91.19 178 LEU A C 1
ATOM 1403 O O . LEU A 1 178 ? 14.163 4.654 -10.147 1.00 91.19 178 LEU A O 1
ATOM 1407 N N . GLY A 1 179 ? 13.693 4.253 -7.987 1.00 91.81 179 GLY A N 1
ATOM 1408 C CA . GLY A 1 179 ? 12.245 4.373 -8.118 1.00 91.81 179 GLY A CA 1
ATOM 1409 C C . GLY A 1 179 ? 11.522 4.305 -6.779 1.00 91.81 179 GLY A C 1
ATOM 1410 O O . GLY A 1 179 ? 12.167 4.368 -5.728 1.00 91.81 179 GLY A O 1
ATOM 1411 N N . LEU A 1 180 ? 10.198 4.190 -6.847 1.00 90.88 180 LEU A N 1
ATOM 1412 C CA . LEU A 1 180 ? 9.287 3.936 -5.729 1.00 90.88 180 LEU A CA 1
ATOM 1413 C C . LEU A 1 180 ? 8.392 2.727 -6.027 1.00 90.88 180 LEU A C 1
ATOM 1415 O O . LEU A 1 180 ? 8.166 2.468 -7.236 1.00 90.88 180 LEU A O 1
#

Organism: NCBI:txid1618341

pLDDT: mean 86.02, std 9.34, range [52.97, 94.25]

Foldseek 3Di:
DVVVVVVVVVVVVVCVVCVVVVVVVVCVVVVVVVVVVVVVVVVVVVVVVVVVVLVVVQVVVVVVLLVCCVVVPVPLVSSQVVVVVVCVVPVLQQADWWWFWDQDPNDTWIATCDIPPPVRHGDTAPDPVFVVQVVVQAKDKDKAQASDRDPRPRPHGDPVDIDIDIDHFRADPVRHTGTD

Sequence (180 aa):
MKNVFNNFRALFKTIKNERHLIISGLLLVIIPAATIFNTWFIVRGVKSDVNIELARLGDQIANIIERSIRDSLSNPGAIDAIIGDIVRENDEIESIDVLVPIIENSNINFKIISSLESADKGKISDSRYNLPVWNEDRSIRYSSTSTALSIENQANKDPKKQFLIVVSPMHDVFGAKLGL

Radius of gyration: 28.04 Å; chains: 1; bounding box: 74×38×75 Å

Secondary structure (DSSP, 8-state):
-HHHHHHHHHHHHHHHH-HHHHHHHHHHHHHHHHHHHHHHHHHHHHHHHHHHHHHHHHHHHHHHHHHHHGGGTT-HHHHHHHHHHHHHH-TT----EEEEEEEETTEEEEEEEEESSTTTTTPEE--TTHHHHHHHTS-EEEEE-B--SSTT-TT-B-TT--EEEEE--EE-TTS-EEE-